Protein AF-A0A843IW53-F1 (afdb_monomer)

Secondary structure (DSSP, 8-state):
--------TTSSHHHHHHHHHHHTGGG-PPP--SSPSSHHHHHHHHHHHTT--TT-

Mean predicted aligned error: 5.08 Å

Sequence (56 aa):
MLVTIEGIDGTGKSTLIEGLKTELADLNPVFTREPGSSWIGGAVRRGIKEEINPIA

pLDDT: mean 91.15, std 7.2, range [66.44, 98.31]

Nearest PDB structures (foldseek):
  5h66-assembly1_A  TM=4.844E-01  e=4.304E+00  Bacillus subtilis subsp. subtilis str. 168

Structure (mmCIF, N/CA/C/O backbone):
data_AF-A0A843IW53-F1
#
_entry.id   AF-A0A843IW53-F1
#
loop_
_atom_site.group_PDB
_atom_site.id
_atom_site.type_symbol
_atom_site.label_atom_id
_atom_site.label_alt_id
_atom_site.label_comp_id
_atom_site.label_asym_id
_atom_site.label_entity_id
_atom_site.label_seq_id
_atom_site.pdbx_PDB_ins_code
_atom_site.Cartn_x
_atom_site.Cartn_y
_atom_site.Cartn_z
_atom_site.occupancy
_atom_site.B_iso_or_equiv
_atom_site.auth_seq_id
_atom_site.auth_comp_id
_atom_site.auth_asym_id
_atom_site.auth_atom_id
_atom_site.pdbx_PDB_model_num
ATOM 1 N N . MET A 1 1 ? 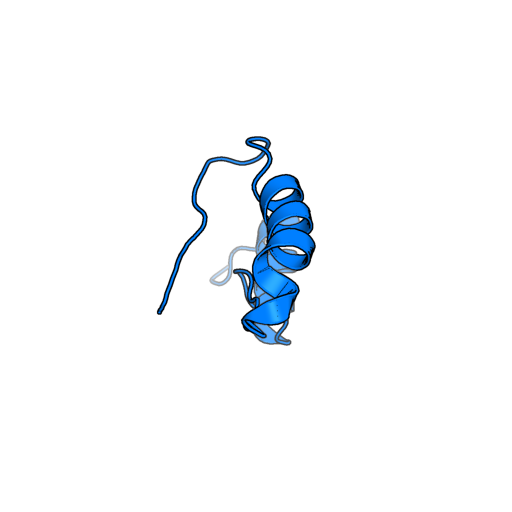-15.739 0.044 1.612 1.00 91.94 1 MET A N 1
ATOM 2 C CA . MET A 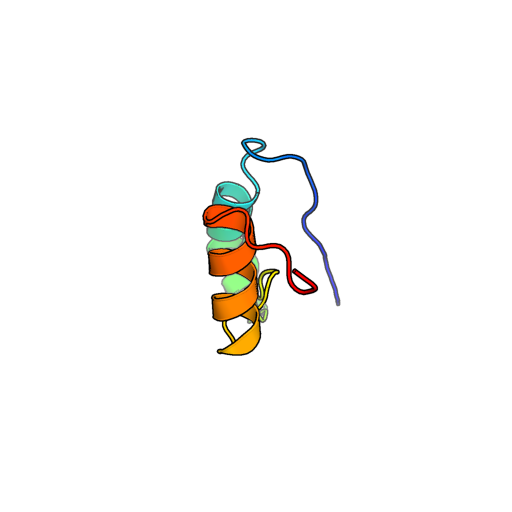1 1 ? -15.180 1.200 0.876 1.00 91.94 1 MET A CA 1
ATOM 3 C C . MET A 1 1 ? -13.879 0.757 0.227 1.00 91.94 1 MET A C 1
ATOM 5 O O . MET A 1 1 ? -13.145 0.028 0.879 1.00 91.94 1 MET A O 1
ATOM 9 N N . LEU A 1 2 ? -13.621 1.140 -1.025 1.00 96.50 2 LEU A N 1
ATOM 10 C CA . LEU A 1 2 ? -12.378 0.835 -1.745 1.00 96.50 2 LEU A CA 1
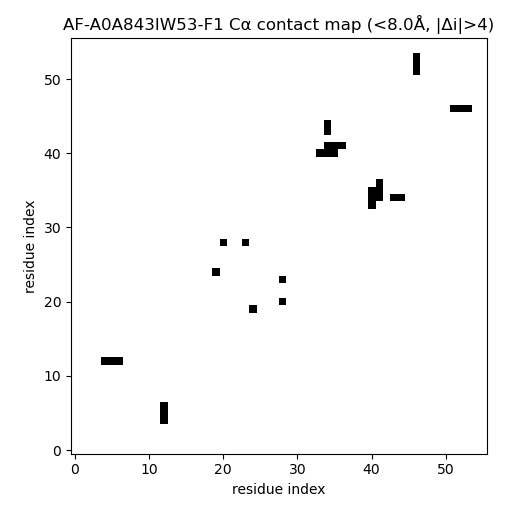ATOM 11 C C . LEU A 1 2 ? -11.699 2.153 -2.124 1.00 96.50 2 LEU A C 1
ATOM 13 O O . LEU A 1 2 ? -12.358 3.034 -2.670 1.00 96.50 2 LEU A O 1
ATOM 17 N N . VAL A 1 3 ? -10.409 2.276 -1.820 1.00 96.50 3 VAL A N 1
ATOM 18 C CA . VAL A 1 3 ? -9.592 3.466 -2.090 1.00 96.50 3 VAL A CA 1
ATOM 19 C C . VAL A 1 3 ? -8.289 3.014 -2.744 1.00 96.50 3 VAL A C 1
ATOM 21 O O . VAL A 1 3 ? -7.672 2.062 -2.269 1.00 96.50 3 VAL A O 1
ATOM 24 N N . THR A 1 4 ? -7.866 3.697 -3.808 1.00 96.38 4 THR A N 1
ATOM 25 C CA . THR A 1 4 ? -6.559 3.500 -4.450 1.00 96.38 4 THR A CA 1
ATOM 26 C C . THR A 1 4 ? -5.679 4.731 -4.240 1.00 96.38 4 THR A C 1
ATOM 28 O O . THR A 1 4 ? -6.171 5.858 -4.183 1.00 96.38 4 THR A O 1
ATOM 31 N N . ILE A 1 5 ? -4.369 4.515 -4.086 1.00 96.94 5 ILE A N 1
ATOM 32 C CA . ILE A 1 5 ? -3.372 5.579 -3.917 1.00 96.94 5 ILE A CA 1
ATOM 33 C C . ILE A 1 5 ? -2.449 5.563 -5.134 1.00 96.94 5 ILE A C 1
ATOM 35 O O . ILE A 1 5 ? -1.605 4.677 -5.263 1.00 96.94 5 ILE A O 1
ATOM 39 N N . GLU A 1 6 ? -2.599 6.563 -6.000 1.00 96.12 6 GLU A N 1
AT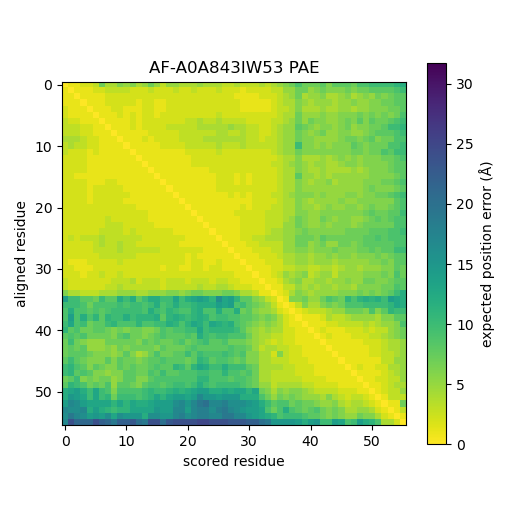OM 40 C CA . GLU A 1 6 ? -1.898 6.661 -7.284 1.00 96.12 6 GLU A CA 1
ATOM 41 C C . GLU A 1 6 ? -0.882 7.809 -7.316 1.00 96.12 6 GLU A C 1
ATOM 43 O O . GLU A 1 6 ? -0.965 8.777 -6.559 1.00 96.12 6 GLU A O 1
ATOM 48 N N . GLY A 1 7 ? 0.104 7.701 -8.207 1.00 95.31 7 GLY A N 1
ATOM 49 C CA . GLY A 1 7 ? 1.130 8.724 -8.425 1.00 95.31 7 GLY A CA 1
ATOM 50 C C . GLY A 1 7 ? 2.413 8.148 -9.019 1.00 95.31 7 GLY A C 1
ATOM 51 O O . GLY A 1 7 ? 2.643 6.940 -8.950 1.00 95.31 7 GLY A O 1
ATOM 52 N N . ILE A 1 8 ? 3.275 9.002 -9.575 1.00 94.94 8 ILE A N 1
ATOM 53 C CA . ILE A 1 8 ? 4.575 8.576 -10.122 1.00 94.94 8 ILE A CA 1
ATOM 54 C C . ILE A 1 8 ? 5.531 8.098 -9.016 1.00 94.94 8 ILE A C 1
ATOM 56 O O . ILE A 1 8 ? 5.271 8.252 -7.816 1.00 94.94 8 ILE A O 1
ATOM 60 N N . ASP A 1 9 ? 6.632 7.456 -9.391 1.00 90.75 9 ASP A N 1
ATOM 61 C CA . ASP A 1 9 ? 7.636 7.026 -8.420 1.00 90.75 9 ASP A CA 1
ATOM 62 C C . ASP A 1 9 ? 8.300 8.226 -7.738 1.00 90.75 9 ASP A C 1
ATOM 64 O O . ASP A 1 9 ? 8.561 9.255 -8.353 1.00 90.75 9 ASP A O 1
ATOM 68 N N . GLY A 1 10 ? 8.515 8.110 -6.426 1.00 94.06 10 GLY A N 1
ATOM 69 C CA . GLY A 1 10 ? 9.048 9.198 -5.602 1.00 94.06 10 GLY A CA 1
ATOM 70 C C . GLY A 1 10 ? 8.012 10.180 -5.036 1.00 94.06 10 GLY A C 1
ATOM 71 O O . GLY A 1 10 ? 8.383 10.993 -4.199 1.00 94.06 10 GLY A O 1
ATOM 72 N N . THR A 1 11 ? 6.716 10.084 -5.368 1.00 97.19 1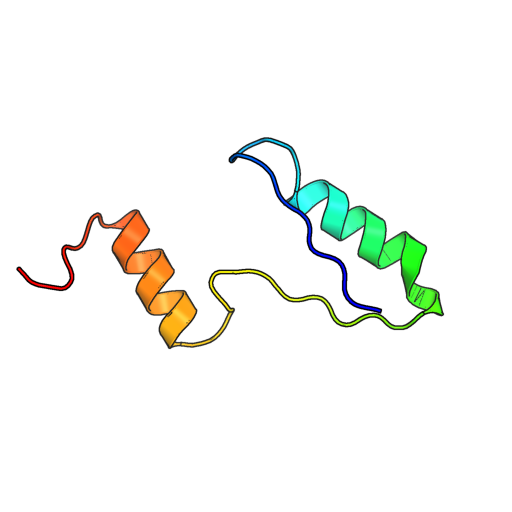1 THR A N 1
ATOM 73 C CA . THR A 1 11 ? 5.683 11.008 -4.828 1.00 97.19 11 THR A CA 1
ATOM 74 C C . THR A 1 11 ? 5.278 10.755 -3.373 1.00 97.19 11 THR A C 1
ATOM 76 O O . THR A 1 11 ? 4.411 11.446 -2.848 1.00 97.19 11 THR A O 1
ATOM 79 N N . GLY A 1 12 ? 5.866 9.758 -2.707 1.00 97.00 12 GLY A N 1
ATOM 80 C CA . GLY A 1 12 ? 5.590 9.473 -1.295 1.00 97.00 12 GLY A CA 1
ATOM 81 C C . GLY A 1 12 ? 4.393 8.554 -1.024 1.00 97.00 12 GLY A C 1
ATOM 82 O O . GLY A 1 12 ? 3.962 8.465 0.122 1.00 97.00 12 GLY A O 1
ATOM 83 N N . LYS A 1 13 ? 3.882 7.815 -2.024 1.00 97.25 13 LYS A N 1
ATOM 84 C CA . LYS A 1 13 ? 2.771 6.846 -1.858 1.00 97.25 13 LYS A CA 1
ATOM 85 C C . LYS A 1 13 ? 2.976 5.896 -0.669 1.00 97.25 13 LYS A C 1
ATOM 87 O O . LYS A 1 13 ? 2.080 5.719 0.149 1.00 97.25 13 LYS A O 1
ATOM 92 N N . SER A 1 14 ? 4.175 5.315 -0.552 1.00 94.62 14 SER A N 1
ATOM 93 C CA . SER A 1 14 ? 4.521 4.411 0.552 1.00 94.62 14 SER A CA 1
ATOM 94 C C . SER A 1 14 ? 4.475 5.119 1.906 1.00 94.62 14 SER A C 1
ATOM 96 O O . SER A 1 14 ? 3.957 4.561 2.863 1.00 9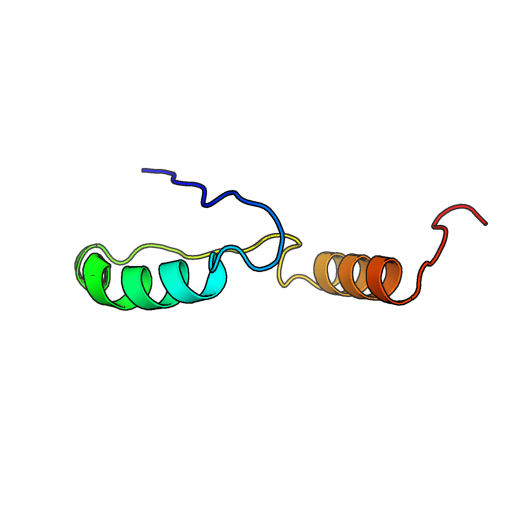4.62 14 SER A O 1
ATOM 98 N N . THR A 1 15 ? 4.965 6.358 1.982 1.00 97.56 15 THR A N 1
ATOM 99 C CA . THR A 1 15 ? 4.939 7.166 3.210 1.00 97.56 15 THR A CA 1
ATOM 100 C C . THR A 1 15 ? 3.509 7.488 3.635 1.00 97.56 15 THR A C 1
ATOM 102 O O . THR A 1 15 ? 3.177 7.349 4.808 1.00 97.56 15 THR A O 1
ATOM 105 N N . LEU A 1 16 ? 2.643 7.854 2.685 1.00 97.94 16 LEU A N 1
ATOM 106 C CA . LEU A 1 16 ? 1.224 8.094 2.950 1.00 97.94 16 LEU A CA 1
ATOM 107 C C . LEU A 1 16 ? 0.524 6.834 3.483 1.00 97.94 16 LEU A C 1
ATOM 109 O O . LEU A 1 16 ? -0.209 6.917 4.464 1.00 97.94 16 LEU A O 1
ATOM 113 N N . ILE A 1 17 ? 0.776 5.670 2.873 1.00 97.12 17 ILE A N 1
ATOM 114 C CA . ILE A 1 17 ? 0.214 4.384 3.320 1.00 97.12 17 ILE A CA 1
ATOM 115 C C . ILE A 1 17 ? 0.587 4.086 4.781 1.00 97.12 17 ILE A C 1
ATOM 117 O O . ILE A 1 17 ? -0.276 3.646 5.538 1.00 97.12 17 ILE A O 1
ATOM 121 N N . GLU A 1 18 ? 1.832 4.338 5.201 1.00 97.19 18 GLU A N 1
ATOM 122 C CA . GLU A 1 18 ? 2.238 4.117 6.599 1.00 97.19 18 GLU A CA 1
ATOM 123 C C . GLU A 1 18 ? 1.516 5.055 7.580 1.00 97.19 18 GLU A C 1
ATOM 125 O O . GLU A 1 18 ? 1.116 4.621 8.661 1.00 97.19 18 GLU A O 1
ATOM 130 N N . GLY A 1 19 ? 1.258 6.307 7.187 1.00 98.12 19 GLY A N 1
ATOM 131 C CA . GLY A 1 19 ? 0.418 7.217 7.972 1.00 98.12 19 GLY A CA 1
ATOM 132 C C . GLY A 1 19 ? -1.024 6.715 8.086 1.00 98.12 19 GLY A C 1
ATOM 133 O O . GLY A 1 19 ? -1.561 6.601 9.186 1.00 98.12 19 GLY A O 1
ATOM 134 N N . LEU A 1 20 ? -1.631 6.321 6.962 1.00 97.50 20 LEU A N 1
AT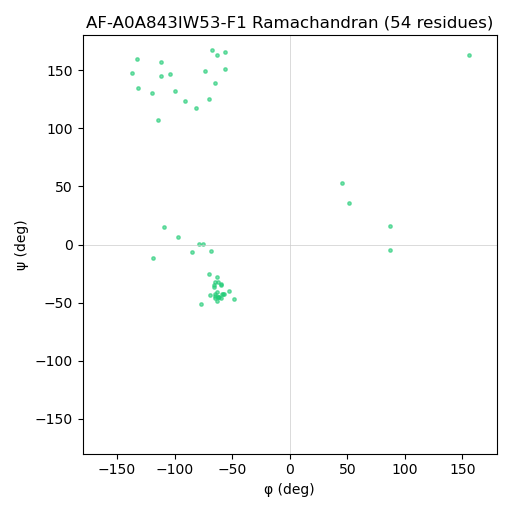OM 135 C CA . LEU A 1 20 ? -3.019 5.844 6.920 1.00 97.50 20 LEU A CA 1
ATOM 136 C C . LEU A 1 20 ? -3.249 4.569 7.739 1.00 97.50 20 LEU A C 1
ATOM 138 O O . LEU A 1 20 ? -4.329 4.400 8.296 1.00 97.50 20 LEU A O 1
ATOM 142 N N . LYS A 1 21 ? -2.254 3.681 7.844 1.00 97.06 21 LYS A N 1
ATOM 143 C CA . LYS A 1 21 ? -2.338 2.505 8.727 1.00 97.06 21 LYS A CA 1
ATOM 144 C C . LYS A 1 21 ? -2.531 2.886 10.193 1.00 97.06 21 LYS A C 1
ATOM 146 O O . LYS A 1 21 ? -3.203 2.154 10.910 1.00 97.06 21 LYS A O 1
ATOM 151 N N . THR A 1 22 ? -1.937 3.999 10.623 1.00 97.94 22 THR A N 1
ATOM 152 C CA . THR A 1 22 ? -2.082 4.515 11.990 1.00 97.94 22 THR A CA 1
ATOM 153 C C . THR A 1 22 ? -3.431 5.206 12.159 1.00 97.94 22 THR A C 1
ATOM 155 O O . THR A 1 22 ? -4.186 4.865 13.064 1.00 97.94 22 THR A O 1
ATOM 158 N N . GLU A 1 23 ? -3.756 6.131 11.255 1.00 98.31 23 GLU A N 1
ATOM 159 C CA . GLU A 1 23 ? -4.945 6.989 11.368 1.00 98.31 23 GLU A CA 1
ATOM 160 C C . GLU A 1 23 ? -6.271 6.243 11.172 1.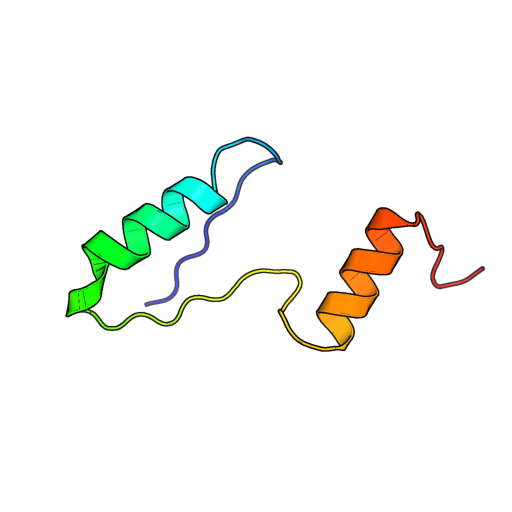00 98.31 23 GLU A C 1
ATOM 162 O O . GLU A 1 23 ? -7.299 6.692 11.664 1.00 98.31 23 GLU A O 1
ATOM 167 N N . LEU A 1 24 ? -6.266 5.116 10.451 1.00 97.31 24 LEU A N 1
ATOM 168 C CA . LEU A 1 24 ? -7.473 4.336 10.146 1.00 97.31 24 LEU A CA 1
ATOM 169 C C . LEU A 1 24 ? -7.525 3.000 10.898 1.00 97.31 24 LEU A C 1
ATOM 171 O O . LEU A 1 24 ? -8.273 2.103 10.505 1.00 97.31 24 LEU A O 1
ATOM 175 N N . ALA A 1 25 ? -6.700 2.818 11.932 1.00 96.94 25 ALA A N 1
ATOM 176 C CA . ALA A 1 25 ? -6.585 1.543 12.639 1.00 96.94 25 ALA A CA 1
ATOM 177 C C . ALA A 1 25 ? -7.916 1.083 13.267 1.00 96.94 25 ALA A C 1
ATOM 179 O O . ALA A 1 25 ? -8.208 -0.113 13.296 1.00 96.94 25 ALA A O 1
ATOM 180 N N . ASP A 1 26 ? -8.740 2.025 13.723 1.00 98.00 26 ASP A N 1
ATOM 181 C CA . ASP A 1 26 ? -10.069 1.800 14.300 1.00 98.00 26 ASP A CA 1
ATOM 182 C C . ASP A 1 26 ? -11.066 1.178 13.306 1.00 98.00 26 ASP A C 1
ATOM 184 O O . ASP A 1 26 ? -11.953 0.422 13.705 1.00 98.00 26 ASP A O 1
ATOM 188 N N . LEU A 1 27 ? -10.887 1.434 12.008 1.00 97.31 27 LEU A N 1
ATOM 189 C CA . LEU A 1 27 ? -11.728 0.890 10.940 1.00 97.31 27 LEU A CA 1
ATOM 190 C C . LEU A 1 27 ? -11.301 -0.514 10.481 1.00 97.31 27 LEU A C 1
ATOM 192 O O . LEU A 1 27 ? -11.985 -1.114 9.649 1.00 97.31 27 LEU A O 1
ATOM 196 N N . ASN A 1 28 ? -10.174 -1.027 10.987 1.00 96.25 28 ASN A N 1
ATOM 197 C CA . ASN A 1 28 ? -9.566 -2.301 10.591 1.00 96.25 28 ASN A CA 1
ATOM 198 C C . ASN A 1 28 ? -9.491 -2.526 9.053 1.00 96.25 28 ASN A C 1
ATOM 200 O O . ASN A 1 28 ? -9.988 -3.538 8.542 1.00 96.25 28 ASN A O 1
ATOM 204 N N . PRO A 1 29 ? -8.915 -1.586 8.276 1.00 96.56 29 PRO A N 1
ATOM 205 C CA . PRO A 1 29 ? -8.844 -1.690 6.823 1.00 96.56 29 PRO A CA 1
ATOM 206 C C . PRO A 1 29 ? -7.805 -2.721 6.361 1.00 96.56 29 PRO A C 1
ATOM 208 O O . PRO A 1 29 ? -6.754 -2.916 6.972 1.00 96.56 29 PRO A O 1
ATOM 211 N N . VAL A 1 30 ? -8.067 -3.344 5.210 1.00 96.06 30 VAL A N 1
ATOM 212 C CA . VAL A 1 30 ? -7.120 -4.251 4.549 1.00 96.06 30 VAL A CA 1
ATOM 213 C C . VAL A 1 30 ? -6.260 -3.457 3.569 1.00 96.06 30 VAL A C 1
ATOM 215 O O . VAL A 1 30 ? -6.782 -2.833 2.648 1.00 96.06 30 VAL A O 1
ATOM 218 N N . PHE A 1 31 ? -4.938 -3.516 3.737 1.00 94.88 31 PHE A N 1
ATOM 219 C CA . PHE A 1 31 ? -3.982 -2.877 2.832 1.00 94.88 31 PHE A CA 1
ATOM 220 C C . PHE A 1 31 ? -3.385 -3.880 1.847 1.00 94.88 31 PHE A C 1
ATOM 222 O O . PHE A 1 31 ? -2.869 -4.929 2.234 1.00 94.88 31 PHE A O 1
ATOM 229 N N . THR A 1 32 ? -3.379 -3.511 0.569 1.00 92.56 32 THR A N 1
ATOM 230 C CA . THR A 1 32 ? -2.729 -4.257 -0.514 1.00 92.56 32 THR A CA 1
ATOM 231 C C . THR A 1 32 ? -1.896 -3.309 -1.374 1.00 92.56 32 THR A C 1
ATOM 233 O O . THR A 1 32 ? -2.111 -2.099 -1.368 1.00 92.56 32 THR A O 1
ATOM 236 N N . ARG A 1 33 ? -0.927 -3.844 -2.121 1.00 90.19 33 ARG A N 1
ATOM 237 C CA . ARG A 1 33 ? -0.088 -3.078 -3.054 1.00 90.19 33 ARG A CA 1
ATOM 238 C C . ARG A 1 33 ? 0.076 -3.852 -4.351 1.00 90.19 33 ARG A C 1
ATOM 240 O O . ARG A 1 33 ? 0.186 -5.076 -4.313 1.00 90.19 33 ARG A O 1
ATOM 247 N N . GLU A 1 34 ? 0.183 -3.120 -5.456 1.00 89.12 34 GLU A N 1
ATOM 248 C CA . GLU A 1 34 ? 0.541 -3.665 -6.759 1.00 89.12 34 GLU A CA 1
ATOM 249 C C . GLU A 1 34 ? 2.005 -3.361 -7.154 1.00 89.12 34 GLU A C 1
ATOM 251 O O . GLU A 1 34 ? 2.570 -2.343 -6.737 1.00 89.12 34 GLU A O 1
ATOM 256 N N . PRO A 1 35 ? 2.677 -4.267 -7.893 1.00 83.31 35 PRO A N 1
ATOM 257 C CA . PRO A 1 35 ? 2.254 -5.647 -8.158 1.00 83.31 35 PRO A CA 1
ATOM 258 C C . PRO A 1 35 ? 2.030 -6.410 -6.836 1.00 83.31 35 PRO A C 1
ATOM 260 O O . PRO A 1 35 ? 2.634 -6.058 -5.825 1.00 83.31 35 PRO A O 1
ATOM 263 N N . GLY A 1 36 ? 1.140 -7.402 -6.787 1.00 77.75 36 GLY A N 1
ATOM 264 C CA . GLY A 1 36 ? 0.799 -8.106 -5.535 1.00 77.75 36 GLY A CA 1
ATOM 265 C C . GLY A 1 36 ? 2.010 -8.725 -4.814 1.00 77.75 36 GLY A C 1
ATOM 266 O O . GLY A 1 36 ? 3.084 -8.880 -5.396 1.00 77.75 36 GLY A O 1
ATOM 267 N N . SER A 1 37 ? 1.872 -9.124 -3.547 1.00 75.62 37 SER A N 1
ATOM 268 C CA . SER A 1 37 ? 2.913 -9.864 -2.798 1.00 75.62 37 SER A CA 1
ATOM 269 C C . SER A 1 37 ? 2.983 -11.361 -3.141 1.00 75.62 37 SER A C 1
ATOM 271 O O . SER A 1 37 ? 3.817 -12.081 -2.599 1.00 75.62 37 SER A O 1
ATOM 273 N N . SER A 1 38 ? 2.130 -11.834 -4.051 1.00 81.94 38 SER A N 1
ATOM 274 C CA . SER A 1 38 ? 2.104 -13.218 -4.525 1.00 81.94 38 SER A CA 1
ATOM 275 C C . SER A 1 38 ? 3.392 -13.611 -5.256 1.00 81.94 38 SER A C 1
ATOM 277 O O . SER A 1 38 ? 4.159 -12.759 -5.713 1.00 81.94 38 SER A O 1
ATOM 279 N N . TRP A 1 39 ? 3.609 -14.922 -5.421 1.00 82.19 39 TRP A N 1
ATOM 280 C CA . TRP A 1 39 ? 4.744 -15.461 -6.179 1.00 82.19 39 TRP A CA 1
ATOM 281 C C . TRP A 1 39 ? 4.837 -14.847 -7.589 1.00 82.19 39 TRP A C 1
ATOM 283 O O . TRP A 1 39 ? 5.928 -14.473 -8.022 1.00 82.19 39 TRP A O 1
ATOM 293 N N . ILE A 1 40 ? 3.689 -14.656 -8.255 1.00 85.44 40 ILE A N 1
ATOM 294 C CA . ILE A 1 40 ? 3.602 -14.037 -9.582 1.00 85.44 40 ILE A CA 1
ATOM 295 C C . ILE A 1 40 ? 3.950 -12.548 -9.524 1.00 85.44 40 ILE A C 1
ATOM 297 O O . ILE A 1 40 ? 4.750 -12.078 -10.326 1.00 85.44 40 ILE A O 1
ATOM 301 N N . GLY A 1 41 ? 3.459 -11.808 -8.525 1.00 83.94 41 GLY A N 1
ATOM 302 C CA . GLY A 1 41 ? 3.821 -10.400 -8.348 1.00 83.94 41 GLY A CA 1
ATOM 303 C C . GLY A 1 41 ? 5.308 -10.210 -8.028 1.00 83.94 41 GLY A C 1
ATOM 304 O O . GLY A 1 41 ? 5.925 -9.239 -8.465 1.00 83.94 41 GLY A O 1
ATOM 305 N N . GLY A 1 42 ? 5.913 -11.168 -7.318 1.00 85.12 42 GLY A N 1
ATOM 306 C CA . GLY A 1 42 ? 7.357 -11.239 -7.105 1.00 85.12 42 GLY A CA 1
ATOM 307 C C . GLY A 1 42 ? 8.139 -11.483 -8.397 1.00 85.12 42 GLY A C 1
ATOM 308 O O . GLY A 1 42 ? 9.134 -10.801 -8.634 1.00 85.12 42 GLY A O 1
ATOM 309 N N . ALA A 1 43 ? 7.680 -12.411 -9.240 1.00 86.75 43 ALA A N 1
ATOM 310 C CA . ALA A 1 43 ? 8.280 -12.670 -10.547 1.00 86.75 43 ALA A CA 1
ATOM 311 C C . ALA A 1 43 ? 8.190 -11.447 -11.473 1.00 86.75 43 ALA A C 1
ATOM 313 O O . ALA A 1 43 ? 9.203 -11.049 -12.041 1.00 86.75 43 ALA A O 1
ATOM 314 N N . VAL A 1 44 ? 7.027 -10.789 -11.539 1.00 87.12 44 VAL A N 1
ATOM 315 C CA . VAL A 1 44 ? 6.821 -9.566 -12.335 1.00 87.12 44 VAL A CA 1
ATOM 316 C C . VAL A 1 44 ? 7.753 -8.443 -11.879 1.00 87.12 44 VAL A C 1
ATOM 318 O O . VAL A 1 44 ? 8.425 -7.830 -12.703 1.00 87.12 44 VAL A O 1
ATOM 321 N N . ARG A 1 45 ? 7.871 -8.201 -10.564 1.00 86.38 45 ARG A N 1
ATOM 322 C CA . ARG A 1 45 ? 8.811 -7.196 -10.034 1.00 86.38 45 ARG A CA 1
ATOM 323 C C . ARG A 1 45 ? 10.261 -7.476 -10.415 1.00 86.38 45 ARG A C 1
ATOM 325 O O . ARG A 1 45 ? 10.982 -6.534 -10.730 1.00 86.38 45 ARG A O 1
ATOM 332 N N . ARG A 1 46 ? 10.695 -8.741 -10.347 1.00 87.38 46 ARG A N 1
ATOM 333 C CA . ARG A 1 46 ? 12.054 -9.121 -10.761 1.00 87.38 46 ARG A CA 1
ATOM 334 C C . ARG A 1 46 ? 12.252 -8.895 -12.254 1.00 87.38 46 ARG A C 1
ATOM 336 O O . ARG A 1 46 ? 13.216 -8.239 -12.610 1.00 87.38 46 ARG A O 1
ATOM 343 N N . GLY A 1 47 ? 11.302 -9.324 -13.087 1.00 88.69 47 GLY A N 1
ATOM 344 C CA . GLY A 1 47 ? 11.364 -9.116 -14.534 1.00 88.69 47 GLY A CA 1
ATOM 345 C C .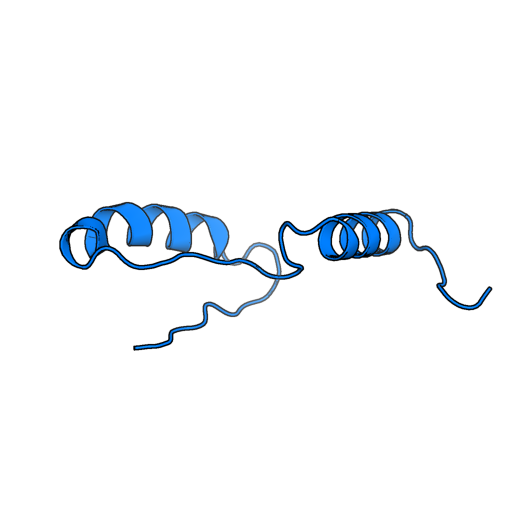 GLY A 1 47 ? 11.466 -7.644 -14.929 1.00 88.69 47 GLY A C 1
ATOM 346 O O . GLY A 1 47 ? 12.307 -7.305 -15.749 1.00 88.69 47 GLY A O 1
ATOM 347 N N . ILE A 1 48 ? 10.694 -6.759 -14.287 1.00 87.44 48 ILE A N 1
ATOM 348 C CA . ILE A 1 48 ? 10.804 -5.304 -14.501 1.00 87.44 48 ILE A CA 1
ATOM 349 C C . ILE A 1 48 ? 12.194 -4.792 -14.098 1.00 87.44 48 ILE A C 1
ATOM 351 O O . ILE A 1 48 ? 12.797 -4.018 -14.831 1.00 87.44 48 ILE A O 1
ATOM 355 N N . LYS A 1 49 ? 12.710 -5.220 -12.938 1.00 88.75 49 LYS A N 1
ATOM 356 C CA . LYS A 1 49 ? 14.022 -4.789 -12.427 1.00 88.75 49 LYS A CA 1
ATOM 357 C C . LYS A 1 49 ? 15.187 -5.270 -13.299 1.00 88.75 49 LYS A C 1
ATOM 359 O O . LYS A 1 49 ? 16.202 -4.589 -13.381 1.00 88.75 49 LYS A O 1
ATOM 364 N N . GLU A 1 50 ? 15.057 -6.457 -13.872 1.00 94.25 50 GLU A N 1
ATOM 365 C CA . GLU A 1 50 ? 16.084 -7.131 -14.672 1.00 94.25 50 GLU A CA 1
ATOM 366 C C . GLU A 1 50 ? 15.884 -6.913 -16.183 1.00 94.25 50 GLU A C 1
ATOM 368 O O . GLU A 1 50 ? 16.587 -7.527 -16.976 1.00 94.25 50 GLU A O 1
ATOM 373 N N . GLU A 1 51 ? 14.932 -6.056 -16.579 1.00 89.62 51 GLU A N 1
ATOM 374 C CA . GLU A 1 51 ? 14.586 -5.749 -17.977 1.00 89.62 51 GLU A CA 1
ATOM 375 C C . GLU A 1 51 ? 14.316 -7.004 -18.832 1.00 89.62 51 GLU A C 1
ATOM 377 O O . GLU A 1 51 ? 14.618 -7.065 -20.025 1.00 89.62 51 GLU A O 1
ATOM 382 N N . ILE A 1 52 ? 13.715 -8.027 -18.216 1.00 89.75 52 ILE A N 1
ATOM 383 C CA . ILE A 1 52 ? 13.395 -9.290 -18.883 1.00 89.75 52 ILE A CA 1
ATOM 384 C C . ILE A 1 52 ? 12.270 -9.057 -19.892 1.00 89.75 52 ILE A C 1
ATOM 386 O O . ILE A 1 52 ? 11.175 -8.620 -19.530 1.00 89.75 52 ILE A O 1
ATOM 390 N N . ASN A 1 53 ? 12.506 -9.438 -21.148 1.00 82.56 53 ASN A N 1
ATOM 391 C CA . ASN A 1 53 ? 11.449 -9.550 -22.142 1.00 82.56 53 ASN A CA 1
ATOM 392 C C . ASN A 1 53 ? 10.724 -10.896 -21.954 1.00 82.56 53 ASN A C 1
ATOM 394 O O . ASN A 1 53 ? 11.346 -11.940 -22.132 1.00 82.56 53 ASN A O 1
ATOM 398 N N . PRO A 1 54 ? 9.422 -10.911 -21.622 1.00 74.62 54 PRO A N 1
ATOM 399 C CA . PRO A 1 54 ? 8.692 -12.153 -21.366 1.00 74.62 54 PRO A CA 1
ATOM 400 C C . PRO A 1 54 ? 8.475 -13.029 -22.614 1.00 74.62 54 PRO A C 1
ATOM 402 O O . PRO A 1 54 ? 7.923 -14.120 -22.487 1.00 74.62 54 PRO A O 1
ATOM 405 N N . ILE A 1 55 ? 8.845 -12.547 -23.805 1.00 80.06 55 ILE A N 1
ATOM 406 C CA . ILE A 1 55 ? 8.595 -13.195 -25.103 1.00 80.06 55 ILE A CA 1
ATOM 407 C C . ILE A 1 55 ? 9.909 -13.545 -25.836 1.00 80.06 55 ILE A C 1
ATOM 409 O O . ILE A 1 55 ? 9.861 -14.268 -26.829 1.00 80.06 55 ILE A O 1
ATOM 413 N N . ALA A 1 56 ? 11.065 -13.039 -25.384 1.00 66.44 56 ALA A N 1
ATOM 414 C CA . ALA A 1 56 ? 12.355 -13.246 -26.058 1.00 66.44 56 ALA A CA 1
ATOM 415 C C . ALA A 1 56 ? 13.085 -14.516 -25.607 1.00 66.44 56 ALA A C 1
ATOM 417 O O . ALA A 1 56 ? 12.958 -14.887 -24.419 1.00 66.44 56 ALA A O 1
#

Radius of gyration: 14.63 Å; Cα contacts (8 Å, |Δi|>4): 17; chains: 1; bounding box: 31×26×40 Å

Foldseek 3Di:
DDDDQDDDPPPCSVVVVVVCCVVCVVVVDDDADPPGPDPVRVVVVVCVVVVPDPVD

Solvent-accessible surface area (backbone atoms only — not comparable to full-atom values): 3864 Å² total; per-residue (Å²): 141,87,86,85,88,86,78,67,91,88,73,46,66,70,60,51,51,60,50,48,57,64,79,41,50,91,73,67,73,88,87,84,59,85,70,44,92,46,75,66,28,50,50,52,53,48,32,64,75,68,70,55,61,96,84,116